Protein AF-A0A6J4KJ31-F1 (afdb_monomer_lite)

pLDDT: mean 91.77, std 4.49, range [70.25, 98.19]

Organism: NCBI:txid1672391

Secondary structure (DSSP, 8-state):
-PPP-TT---------TT------TTS---------SS--------------TT-HHHHHHHHHHHHHTPPP-STT----TT-HHHHH-PPPPPPHHHHHHHTSS---

Foldseek 3Di:
DDDDQPPHDDDDDDDDPPDDDDDDPPDDDDDDDDPDDPDDDDDDDDDDDDQPLVPVVVLVQLVCCQQQVDWRPDPVDPDDPVSCCNVPHDRDDADPVRCCSSNVDDPD

InterPro domains:
  IPR008775 Phytanoyl-CoA dioxygenase-like [PF05721] (5-42)

Structure (mmCIF, N/CA/C/O backbone):
data_AF-A0A6J4KJ31-F1
#
_entry.id   AF-A0A6J4KJ31-F1
#
loop_
_atom_site.group_PDB
_atom_site.id
_atom_site.type_symbol
_atom_site.label_atom_id
_atom_site.label_alt_id
_atom_site.label_comp_id
_atom_site.label_asym_id
_atom_site.label_entity_id
_atom_site.label_seq_id
_atom_site.pdbx_PDB_ins_code
_atom_site.Cartn_x
_atom_site.Cartn_y
_atom_site.Cartn_z
_atom_site.occupancy
_atom_site.B_iso_or_equiv
_atom_site.auth_seq_id
_atom_site.auth_comp_id
_atom_site.auth_asym_id
_atom_site.auth_atom_id
_atom_site.pdbx_PDB_model_num
ATOM 1 N N . MET A 1 1 ? 16.800 -16.411 -11.918 1.00 70.25 1 MET A N 1
ATOM 2 C CA . MET A 1 1 ? 16.146 -16.872 -13.160 1.00 70.25 1 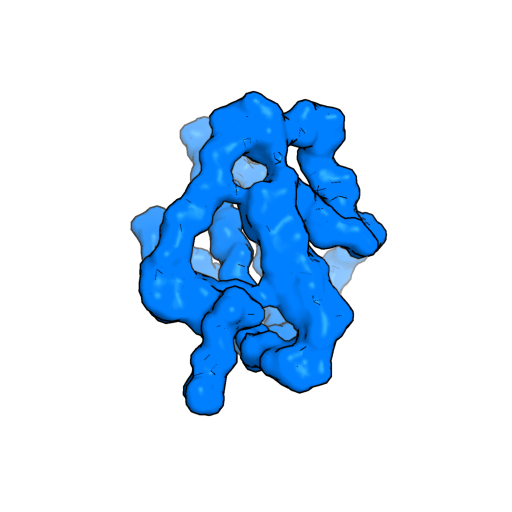MET A CA 1
ATOM 3 C C . MET A 1 1 ? 15.374 -15.689 -13.718 1.00 70.25 1 MET A C 1
ATOM 5 O O . MET A 1 1 ? 14.684 -15.045 -12.939 1.00 70.25 1 MET A O 1
ATOM 9 N N . ALA A 1 2 ? 15.570 -15.338 -14.988 1.00 80.25 2 ALA A N 1
ATOM 10 C CA . ALA A 1 2 ? 14.791 -14.291 -15.649 1.00 80.25 2 ALA A CA 1
ATOM 11 C C . ALA A 1 2 ? 13.657 -14.949 -16.453 1.00 80.25 2 ALA A C 1
ATOM 13 O O . ALA A 1 2 ? 13.878 -16.049 -16.965 1.00 80.25 2 ALA A O 1
ATOM 14 N N . PRO A 1 3 ? 12.468 -14.332 -16.544 1.00 88.19 3 PRO A N 1
ATOM 15 C CA . PRO A 1 3 ? 11.404 -14.843 -17.401 1.00 88.19 3 PRO A CA 1
ATOM 16 C C . PRO A 1 3 ? 11.812 -14.751 -18.879 1.00 88.19 3 PRO A C 1
ATOM 18 O O . PRO A 1 3 ? 12.501 -13.805 -19.272 1.00 88.19 3 PRO A O 1
ATOM 21 N N . ASP A 1 4 ? 11.376 -15.712 -19.696 1.00 91.81 4 ASP A N 1
ATOM 22 C CA . ASP A 1 4 ? 11.452 -15.585 -21.153 1.00 91.81 4 ASP A CA 1
ATOM 23 C C . ASP A 1 4 ? 10.428 -14.541 -21.610 1.00 91.81 4 ASP A C 1
ATOM 25 O O . ASP A 1 4 ? 9.247 -14.618 -21.277 1.00 91.81 4 ASP A O 1
ATOM 29 N N . THR A 1 5 ? 10.906 -13.536 -22.335 1.00 92.19 5 THR A N 1
ATOM 30 C CA . THR A 1 5 ? 10.102 -12.405 -22.821 1.00 92.19 5 THR A CA 1
ATOM 31 C C . THR A 1 5 ? 10.016 -12.380 -24.346 1.00 92.19 5 THR A C 1
ATOM 33 O O . THR A 1 5 ? 9.525 -11.412 -24.924 1.00 92.19 5 THR A O 1
ATOM 36 N N . THR A 1 6 ? 10.469 -13.444 -25.018 1.00 95.44 6 THR A N 1
ATOM 37 C CA . THR A 1 6 ? 10.410 -13.569 -26.476 1.00 95.44 6 THR A CA 1
ATOM 38 C C . THR A 1 6 ? 8.969 -13.424 -26.967 1.00 95.44 6 THR A C 1
ATOM 40 O O . THR A 1 6 ? 8.073 -14.127 -26.511 1.00 95.44 6 THR A O 1
ATOM 43 N N . GLY A 1 7 ? 8.740 -12.501 -27.905 1.00 95.00 7 GLY A N 1
ATOM 44 C CA . GLY A 1 7 ? 7.411 -12.238 -28.469 1.00 95.00 7 GLY A CA 1
ATOM 45 C C . GLY A 1 7 ? 6.519 -11.306 -27.641 1.00 95.00 7 GLY A C 1
ATOM 46 O O . GLY A 1 7 ? 5.408 -11.017 -28.076 1.00 95.00 7 GLY A O 1
ATOM 47 N N . PHE A 1 8 ? 6.993 -10.796 -26.499 1.00 92.81 8 PHE A N 1
ATOM 48 C CA . PHE A 1 8 ? 6.274 -9.807 -25.694 1.00 92.81 8 PHE A CA 1
ATOM 49 C C . PHE A 1 8 ? 6.881 -8.409 -25.843 1.00 92.81 8 PHE A C 1
ATOM 51 O O . PHE A 1 8 ? 8.100 -8.232 -25.821 1.00 92.81 8 PHE A O 1
ATOM 58 N N . GLU A 1 9 ? 6.022 -7.395 -25.945 1.00 93.75 9 GLU A N 1
ATOM 59 C CA . GLU A 1 9 ? 6.440 -5.997 -25.863 1.00 93.75 9 GLU A CA 1
ATOM 60 C C . GLU A 1 9 ? 6.594 -5.579 -24.396 1.00 93.75 9 GLU A C 1
ATOM 62 O O . GLU A 1 9 ? 5.676 -5.726 -23.587 1.00 93.75 9 GLU A O 1
ATOM 67 N N . ILE A 1 10 ? 7.761 -5.034 -24.046 1.00 93.06 10 ILE A N 1
ATOM 68 C CA . ILE A 1 10 ? 8.024 -4.510 -22.704 1.00 93.06 10 ILE A CA 1
ATOM 69 C C . ILE A 1 10 ? 7.862 -2.993 -22.727 1.00 93.06 10 ILE A C 1
ATOM 71 O O . ILE A 1 10 ? 8.758 -2.270 -23.168 1.00 93.06 10 ILE A O 1
ATOM 75 N N . VAL A 1 11 ? 6.754 -2.514 -22.170 1.00 94.06 11 VAL A N 1
ATOM 76 C CA . VAL A 1 11 ? 6.482 -1.082 -22.019 1.00 94.06 11 VAL A CA 1
ATOM 77 C C . VAL A 1 11 ? 7.084 -0.572 -20.708 1.00 94.06 11 VAL A C 1
ATOM 79 O O . VAL A 1 11 ? 6.912 -1.172 -19.646 1.00 94.06 11 VAL A O 1
ATOM 82 N N . LYS A 1 12 ? 7.817 0.544 -20.774 1.00 92.31 12 LYS A N 1
ATOM 83 C CA . LYS A 1 12 ? 8.299 1.261 -19.587 1.00 92.31 12 LYS A CA 1
ATOM 84 C C . LYS A 1 12 ? 7.316 2.374 -19.260 1.00 92.31 12 LYS A C 1
ATOM 86 O O . LYS A 1 12 ? 7.060 3.217 -20.111 1.00 92.31 12 LYS A O 1
ATOM 91 N N . ILE A 1 13 ? 6.810 2.372 -18.035 1.00 93.19 13 ILE A N 1
ATOM 92 C CA . ILE A 1 13 ? 5.920 3.421 -17.550 1.00 93.19 13 ILE A CA 1
ATOM 93 C C . ILE A 1 13 ? 6.762 4.449 -16.801 1.00 93.19 13 ILE A C 1
ATOM 95 O O . ILE A 1 13 ? 7.389 4.124 -15.789 1.00 93.19 13 ILE A O 1
ATOM 99 N N . GLU A 1 14 ? 6.823 5.660 -17.342 1.00 92.00 14 GLU A N 1
ATOM 100 C CA . GLU A 1 14 ? 7.399 6.818 -16.661 1.00 92.00 14 GLU A CA 1
ATOM 101 C C . GLU A 1 14 ? 6.361 7.396 -15.699 1.00 92.00 14 GLU A C 1
ATOM 103 O O . GLU A 1 14 ? 5.168 7.367 -15.989 1.00 92.00 14 GLU A O 1
ATOM 108 N N . MET A 1 15 ? 6.818 7.835 -14.528 1.00 93.44 15 MET A N 1
ATOM 109 C CA . MET A 1 15 ? 5.967 8.264 -13.421 1.00 93.44 15 MET A CA 1
ATOM 110 C C . MET A 1 15 ? 6.638 9.428 -12.700 1.00 93.44 15 MET A C 1
ATOM 112 O O . MET A 1 15 ? 7.840 9.355 -12.410 1.00 93.44 15 MET A O 1
ATOM 116 N N . ASP A 1 16 ? 5.849 10.429 -12.338 1.00 94.06 16 ASP A N 1
ATOM 117 C CA . ASP A 1 16 ? 6.242 11.527 -11.467 1.00 94.06 16 ASP A CA 1
ATOM 118 C C . ASP A 1 16 ? 5.686 11.345 -10.040 1.00 94.06 16 ASP A C 1
ATOM 120 O O . ASP A 1 16 ? 4.772 10.546 -9.800 1.00 94.06 16 ASP A O 1
ATOM 124 N N . PRO A 1 17 ? 6.247 12.041 -9.030 1.00 94.56 17 PRO A N 1
ATOM 125 C CA . PRO A 1 17 ? 5.717 11.992 -7.673 1.00 94.56 17 PRO A CA 1
ATOM 126 C C . PRO A 1 17 ? 4.237 12.395 -7.626 1.00 94.56 17 PRO A C 1
ATOM 128 O O . PRO A 1 17 ? 3.885 13.525 -7.954 1.00 94.56 17 PRO A O 1
ATOM 131 N N . GLY A 1 18 ? 3.389 11.477 -7.158 1.00 94.69 18 GLY A N 1
ATOM 132 C CA . GLY A 1 18 ? 1.938 11.670 -7.068 1.00 94.69 18 GLY A CA 1
ATOM 133 C C . GLY A 1 18 ? 1.138 10.936 -8.145 1.00 94.69 18 GLY A C 1
ATOM 134 O O . GLY A 1 18 ? -0.071 10.778 -7.976 1.00 94.69 18 GLY A O 1
ATOM 135 N N . ASP A 1 19 ? 1.790 10.425 -9.190 1.00 96.19 19 ASP A N 1
ATOM 136 C CA . ASP A 1 19 ? 1.120 9.609 -10.199 1.00 96.19 19 ASP A CA 1
ATOM 137 C C . ASP A 1 19 ? 0.688 8.250 -9.633 1.00 96.19 19 ASP A C 1
ATOM 139 O O . ASP A 1 19 ? 1.366 7.640 -8.798 1.00 96.19 19 ASP A O 1
ATOM 143 N N . LEU A 1 20 ? -0.433 7.734 -10.146 1.00 96.00 20 LEU A N 1
ATOM 144 C CA . LEU A 1 20 ? -0.962 6.421 -9.792 1.00 96.00 20 LEU A CA 1
ATOM 145 C C . LEU A 1 20 ? -0.882 5.468 -10.988 1.00 96.00 20 LEU A C 1
ATOM 147 O O . LEU A 1 20 ? -1.510 5.692 -12.020 1.00 96.00 20 LEU A O 1
ATOM 151 N N . LEU A 1 21 ? -0.160 4.361 -10.816 1.00 94.19 21 LEU A N 1
ATOM 152 C CA . LEU A 1 21 ? -0.136 3.263 -11.778 1.00 94.19 21 LEU A CA 1
ATOM 153 C C . LEU A 1 21 ? -1.109 2.171 -11.330 1.00 94.19 21 LEU A C 1
ATOM 155 O O . LEU A 1 21 ? -0.850 1.459 -10.361 1.00 94.19 21 LEU A O 1
ATOM 159 N N . ILE A 1 22 ? -2.215 2.026 -12.059 1.00 94.19 22 ILE A N 1
ATOM 160 C CA . ILE A 1 22 ? -3.199 0.956 -11.861 1.00 94.19 22 ILE A CA 1
ATOM 161 C C . ILE A 1 22 ? -3.054 -0.041 -13.005 1.00 94.19 22 ILE A C 1
ATOM 163 O O . ILE A 1 22 ? -3.047 0.340 -14.174 1.00 94.19 22 ILE A O 1
ATOM 167 N N . PHE A 1 23 ? -2.975 -1.325 -12.680 1.00 92.19 23 PHE A N 1
ATOM 168 C CA . PHE A 1 23 ? -2.927 -2.392 -13.670 1.00 92.19 23 PHE A CA 1
ATOM 169 C C . PHE A 1 23 ? -3.737 -3.601 -13.206 1.00 92.19 23 PHE A C 1
ATOM 171 O O . PHE A 1 23 ? -3.995 -3.792 -12.018 1.00 92.19 23 PHE A O 1
ATOM 178 N N . ASN A 1 24 ? -4.159 -4.419 -14.169 1.00 91.62 24 ASN A N 1
ATOM 179 C CA . ASN A 1 24 ? -4.851 -5.669 -13.888 1.00 91.62 24 ASN A CA 1
ATOM 180 C C . ASN A 1 24 ? -3.879 -6.675 -13.250 1.00 91.62 24 ASN A C 1
ATOM 182 O O . ASN A 1 24 ? -2.759 -6.828 -13.730 1.00 91.62 24 ASN A O 1
ATOM 186 N N . SER A 1 25 ? -4.310 -7.398 -12.215 1.00 89.31 25 SER A N 1
ATOM 187 C CA . SER A 1 25 ? -3.461 -8.350 -11.484 1.00 89.31 25 SER A CA 1
ATOM 188 C C . SER A 1 25 ? -2.897 -9.491 -12.342 1.00 89.31 25 SER A C 1
ATOM 190 O O . SER A 1 25 ? -1.876 -10.067 -11.977 1.00 89.31 25 SER A O 1
ATOM 192 N N . LEU A 1 26 ? -3.522 -9.802 -13.482 1.00 92.19 26 LEU A N 1
ATOM 193 C CA . LEU A 1 26 ? -3.062 -10.814 -14.438 1.00 92.19 26 LEU A CA 1
ATOM 194 C C . LEU A 1 26 ? -2.057 -10.272 -15.466 1.00 92.19 26 LEU A C 1
ATOM 196 O O . LEU A 1 26 ? -1.509 -11.048 -16.248 1.00 92.19 26 LEU A O 1
ATOM 200 N N . LEU A 1 27 ? -1.810 -8.958 -15.498 1.00 92.44 27 LEU A N 1
ATOM 201 C CA . LEU A 1 27 ? -0.814 -8.374 -16.390 1.00 92.44 27 LEU A CA 1
ATOM 202 C C . LEU A 1 27 ? 0.586 -8.813 -15.950 1.00 92.44 27 LEU A C 1
ATOM 204 O O . LEU A 1 27 ? 0.973 -8.599 -14.801 1.00 92.44 27 LEU A O 1
ATOM 208 N N . ALA A 1 28 ? 1.372 -9.380 -16.867 1.00 92.75 28 ALA A N 1
ATOM 209 C CA . ALA A 1 28 ? 2.775 -9.675 -16.604 1.00 92.75 28 ALA A CA 1
ATOM 210 C C . ALA A 1 28 ? 3.536 -8.366 -16.338 1.00 92.75 28 ALA A C 1
ATOM 212 O O . ALA A 1 28 ? 3.617 -7.493 -17.200 1.00 92.75 28 ALA A O 1
ATOM 213 N N . HIS A 1 29 ? 4.082 -8.226 -15.132 1.00 92.75 29 HIS A N 1
ATOM 214 C CA . HIS A 1 29 ? 4.774 -7.019 -14.695 1.00 92.75 29 HIS A CA 1
ATOM 215 C C . HIS A 1 29 ? 5.992 -7.371 -13.842 1.00 92.75 29 HIS A C 1
ATOM 217 O O . HIS A 1 29 ? 6.130 -8.479 -13.323 1.00 92.75 29 HIS A O 1
ATOM 223 N N . GLY A 1 30 ? 6.902 -6.413 -13.705 1.00 89.81 30 GLY A N 1
ATOM 224 C CA . GLY A 1 30 ? 8.099 -6.585 -12.900 1.00 89.81 30 GLY A CA 1
ATOM 225 C C . GLY A 1 30 ? 8.838 -5.275 -12.698 1.00 89.81 30 GLY A C 1
ATOM 226 O O . GLY A 1 30 ? 8.584 -4.276 -13.370 1.00 89.81 30 GLY A O 1
ATOM 227 N N . ILE A 1 31 ? 9.780 -5.291 -11.762 1.00 89.31 31 ILE A N 1
ATOM 228 C CA . ILE A 1 31 ? 10.628 -4.142 -11.460 1.00 89.31 31 ILE A CA 1
ATOM 229 C C . ILE A 1 31 ? 12.023 -4.355 -12.042 1.00 89.31 31 ILE A C 1
ATOM 231 O O . ILE A 1 31 ? 12.620 -5.423 -11.909 1.00 89.31 31 ILE A O 1
ATOM 235 N N . ARG A 1 32 ? 12.577 -3.317 -12.675 1.00 86.56 32 ARG A N 1
ATOM 236 C CA . ARG A 1 32 ? 14.000 -3.312 -13.036 1.00 86.56 32 ARG A CA 1
ATOM 237 C C . ARG A 1 32 ? 14.858 -3.040 -11.796 1.00 86.56 32 ARG A C 1
ATOM 239 O O . ARG A 1 32 ? 14.398 -2.307 -10.908 1.00 86.56 32 ARG A O 1
ATOM 246 N N . PRO A 1 33 ? 16.110 -3.534 -11.753 1.00 88.50 33 PRO A N 1
ATOM 247 C CA . PRO A 1 33 ? 17.076 -3.135 -10.735 1.00 88.50 33 PRO A CA 1
ATOM 248 C C . PRO A 1 33 ? 17.122 -1.613 -10.580 1.00 88.50 33 PRO A C 1
ATOM 250 O O . PRO A 1 33 ? 17.033 -0.876 -11.565 1.00 88.50 33 PRO A O 1
ATOM 253 N N . ASN A 1 34 ? 17.198 -1.136 -9.339 1.00 90.19 34 ASN A N 1
ATOM 254 C CA . ASN A 1 34 ? 17.410 0.282 -9.087 1.00 90.19 34 ASN A CA 1
ATOM 255 C C . ASN A 1 34 ? 18.902 0.587 -9.276 1.00 90.19 34 ASN A C 1
ATOM 257 O O . ASN A 1 34 ? 19.716 0.074 -8.518 1.00 90.19 34 ASN A O 1
ATOM 261 N N . LEU A 1 35 ? 19.241 1.390 -10.286 1.00 90.88 35 LEU A N 1
ATOM 262 C CA . LEU A 1 35 ? 20.618 1.812 -10.586 1.00 90.88 35 LEU A CA 1
ATOM 263 C C . LEU A 1 35 ? 20.866 3.285 -10.218 1.00 90.88 35 LEU A C 1
ATOM 265 O O . LEU A 1 35 ? 21.849 3.877 -10.647 1.00 90.88 35 LEU A O 1
ATOM 269 N N . SER A 1 36 ? 19.942 3.905 -9.481 1.00 90.19 36 SER A N 1
ATOM 270 C CA . SER A 1 36 ? 20.056 5.307 -9.081 1.00 90.19 36 SER A CA 1
ATOM 271 C C . SER A 1 36 ? 21.172 5.478 -8.049 1.00 90.19 36 SER A C 1
ATOM 273 O O . SER A 1 36 ? 21.136 4.827 -7.010 1.00 90.19 36 SER A O 1
ATOM 275 N N . GLU A 1 37 ? 22.120 6.382 -8.302 1.00 94.06 37 GLU A N 1
ATOM 276 C CA . GLU A 1 37 ? 23.192 6.700 -7.343 1.00 94.06 37 GLU A CA 1
ATOM 277 C C . GLU A 1 37 ? 22.725 7.705 -6.282 1.00 94.06 37 GLU A C 1
ATOM 279 O O . GLU A 1 37 ? 22.863 7.471 -5.087 1.00 94.06 37 GLU A O 1
ATOM 284 N N . ASN A 1 38 ? 22.114 8.809 -6.725 1.00 95.06 38 ASN A N 1
ATOM 285 C CA . ASN A 1 38 ? 21.768 9.958 -5.878 1.00 95.06 38 ASN A CA 1
ATOM 286 C C . ASN A 1 38 ? 20.270 10.310 -5.937 1.00 95.06 38 ASN A C 1
ATOM 288 O O . ASN A 1 38 ? 19.886 11.468 -5.778 1.00 95.06 38 ASN A O 1
ATOM 292 N N . ARG A 1 39 ? 19.406 9.327 -6.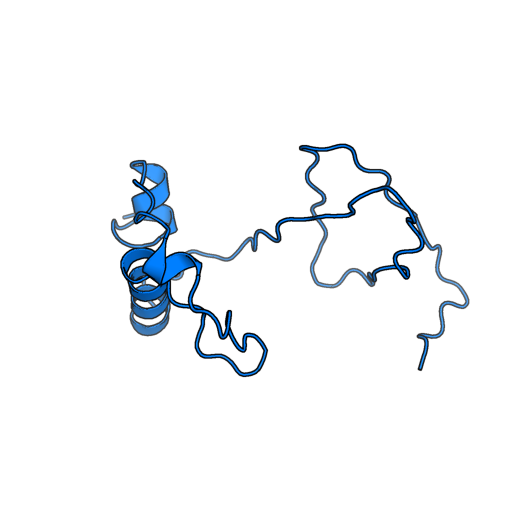229 1.00 90.81 39 ARG A N 1
ATOM 293 C CA . ARG A 1 39 ? 17.945 9.511 -6.296 1.00 90.81 39 ARG A CA 1
ATOM 294 C C . ARG A 1 39 ? 17.211 8.360 -5.623 1.00 90.81 39 ARG A C 1
ATOM 296 O O . ARG A 1 39 ? 17.604 7.201 -5.740 1.00 90.81 39 ARG A O 1
ATOM 303 N N . VAL A 1 40 ? 16.105 8.687 -4.961 1.00 90.38 40 VAL A N 1
ATOM 304 C CA . VAL A 1 40 ? 15.206 7.704 -4.351 1.00 90.38 40 VAL A CA 1
ATOM 305 C C . VAL A 1 40 ? 14.151 7.282 -5.368 1.00 90.38 40 VAL A C 1
ATOM 307 O O . VAL A 1 40 ? 13.548 8.122 -6.033 1.00 90.38 40 VAL A O 1
ATOM 310 N N . ARG A 1 41 ? 13.906 5.972 -5.456 1.00 90.50 41 ARG A N 1
ATOM 311 C CA . ARG A 1 41 ? 12.755 5.395 -6.156 1.00 90.50 41 ARG A CA 1
ATOM 312 C C . ARG A 1 41 ? 11.862 4.728 -5.120 1.00 90.50 41 ARG A C 1
ATOM 314 O O . ARG A 1 41 ? 12.210 3.666 -4.610 1.00 90.50 41 ARG A O 1
ATOM 321 N N . MET A 1 42 ? 10.745 5.371 -4.809 1.00 91.88 42 MET A N 1
ATOM 322 C CA . MET A 1 42 ? 9.791 4.925 -3.800 1.00 91.88 42 MET A CA 1
ATOM 323 C C . MET A 1 42 ? 8.399 4.859 -4.416 1.00 91.88 42 MET A C 1
ATOM 325 O O . MET A 1 42 ? 8.035 5.712 -5.219 1.00 91.88 42 MET A O 1
ATOM 329 N N . ALA A 1 43 ? 7.643 3.839 -4.033 1.00 93.06 43 ALA A N 1
ATOM 330 C CA . ALA A 1 43 ? 6.237 3.702 -4.361 1.00 93.06 43 ALA A CA 1
ATOM 331 C C . ALA A 1 43 ? 5.496 3.246 -3.105 1.00 93.06 43 ALA A C 1
ATOM 333 O O . ALA A 1 43 ? 6.040 2.473 -2.311 1.00 93.06 43 ALA A O 1
ATOM 334 N N . GLN A 1 44 ? 4.262 3.708 -2.948 1.00 93.81 44 GLN A N 1
ATOM 335 C CA . GLN A 1 44 ? 3.336 3.186 -1.957 1.00 93.81 44 GLN A CA 1
ATOM 336 C C . GLN A 1 44 ? 2.361 2.252 -2.668 1.00 93.81 44 GLN A C 1
ATOM 338 O O . GLN A 1 44 ? 1.673 2.657 -3.602 1.00 93.81 44 GLN A O 1
ATOM 343 N N . TYR A 1 45 ? 2.313 0.994 -2.236 1.00 91.19 45 TYR A N 1
ATOM 344 C CA . TYR A 1 45 ? 1.337 0.047 -2.760 1.00 91.19 45 TYR A CA 1
ATOM 345 C C . TYR A 1 45 ? -0.013 0.275 -2.084 1.00 91.19 45 TYR A C 1
ATOM 347 O O . TYR A 1 45 ? -0.108 0.248 -0.858 1.00 91.19 45 TYR A O 1
ATOM 355 N N . ILE A 1 46 ? -1.052 0.467 -2.894 1.00 90.69 46 ILE A N 1
ATOM 356 C CA . ILE A 1 46 ? -2.444 0.559 -2.451 1.00 90.69 46 ILE A CA 1
ATOM 357 C C . ILE A 1 46 ? -3.197 -0.585 -3.125 1.00 90.69 46 ILE A C 1
ATOM 359 O O . ILE A 1 46 ? -3.337 -0.604 -4.348 1.00 90.69 46 ILE A O 1
ATOM 363 N N . SER A 1 47 ? -3.654 -1.567 -2.348 1.00 80.88 47 SER A N 1
ATOM 364 C CA . SER A 1 47 ? -4.465 -2.658 -2.891 1.00 80.88 47 SER A CA 1
ATOM 365 C C . SER A 1 47 ? -5.917 -2.224 -3.048 1.00 80.88 47 SER A C 1
ATOM 367 O O . SER A 1 47 ? -6.524 -1.729 -2.100 1.00 80.88 47 SER A O 1
ATOM 369 N N . MET A 1 48 ? -6.493 -2.479 -4.222 1.00 84.56 48 MET A N 1
ATOM 370 C CA . MET A 1 48 ? -7.933 -2.377 -4.450 1.00 84.56 48 MET A CA 1
ATOM 371 C C . MET A 1 48 ? -8.559 -3.738 -4.165 1.00 84.56 48 MET A C 1
ATOM 373 O O . MET A 1 48 ? -8.401 -4.676 -4.944 1.00 84.56 48 MET A O 1
ATOM 377 N N . HIS A 1 49 ? -9.225 -3.854 -3.023 1.00 83.81 49 HIS A N 1
ATOM 378 C CA . HIS A 1 49 ? -9.860 -5.086 -2.575 1.00 83.81 49 HIS A CA 1
ATOM 379 C C . HIS A 1 49 ? -11.278 -4.773 -2.079 1.00 83.81 49 H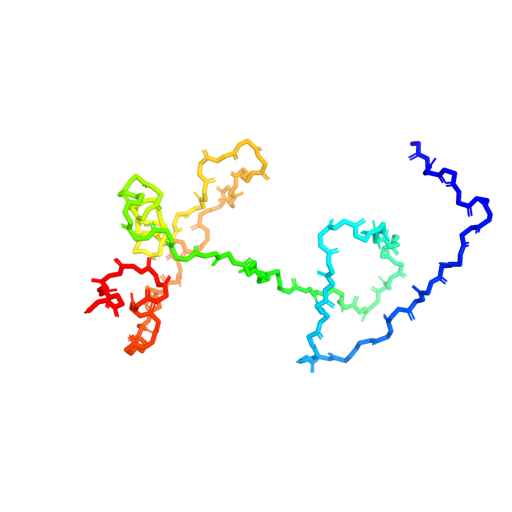IS A C 1
ATOM 381 O O . HIS A 1 49 ? -11.472 -3.703 -1.491 1.00 83.81 49 HIS A O 1
ATOM 387 N N . PRO A 1 50 ? -12.277 -5.643 -2.328 1.00 87.56 50 PRO A N 1
ATOM 388 C CA . PRO A 1 50 ? -13.605 -5.483 -1.746 1.00 87.56 50 PRO A CA 1
ATOM 389 C C . PRO A 1 50 ? -13.542 -5.371 -0.217 1.00 87.56 50 PRO A C 1
ATOM 391 O O . PRO A 1 50 ? -12.645 -5.915 0.418 1.00 87.56 50 PRO A O 1
ATOM 394 N N . ALA A 1 51 ? -14.506 -4.675 0.388 1.00 86.75 51 ALA A N 1
ATOM 395 C CA . ALA A 1 51 ? -14.509 -4.474 1.837 1.00 86.75 51 ALA A CA 1
ATOM 396 C C . ALA A 1 51 ? -14.718 -5.779 2.632 1.00 86.75 51 ALA A C 1
ATOM 398 O O . ALA A 1 51 ? -14.259 -5.864 3.766 1.00 86.75 51 ALA A O 1
ATOM 399 N N . GLU A 1 52 ? -15.397 -6.780 2.057 1.00 90.69 52 GLU A N 1
ATOM 400 C CA . GLU A 1 52 ? -15.728 -8.060 2.710 1.00 90.69 52 GLU A CA 1
ATOM 401 C C . GLU A 1 52 ? -16.260 -7.885 4.148 1.00 90.69 52 GLU A C 1
ATOM 403 O O . GLU A 1 52 ? -15.713 -8.429 5.101 1.00 90.69 52 GLU A O 1
ATOM 408 N N . GLU A 1 53 ? -17.316 -7.081 4.335 1.00 91.00 53 GLU A N 1
ATOM 409 C CA . GLU A 1 53 ? -17.834 -6.742 5.677 1.00 91.00 53 GLU A CA 1
ATOM 410 C C . GLU A 1 53 ? -18.247 -7.956 6.517 1.00 91.00 53 GLU A C 1
ATOM 412 O O . GLU A 1 53 ? -18.066 -7.947 7.738 1.00 91.00 53 GLU A O 1
ATOM 417 N N . ASP A 1 54 ? -18.779 -8.985 5.853 1.00 93.56 54 ASP A N 1
ATOM 418 C CA . ASP A 1 54 ? -19.235 -10.223 6.485 1.00 93.56 54 ASP A CA 1
ATOM 419 C C . ASP A 1 54 ? -18.052 -11.137 6.893 1.00 93.56 54 ASP A C 1
ATOM 421 O O . ASP A 1 54 ? -18.238 -12.093 7.645 1.00 93.56 54 ASP A O 1
ATOM 425 N N . ASN A 1 55 ? -16.823 -10.842 6.443 1.00 94.8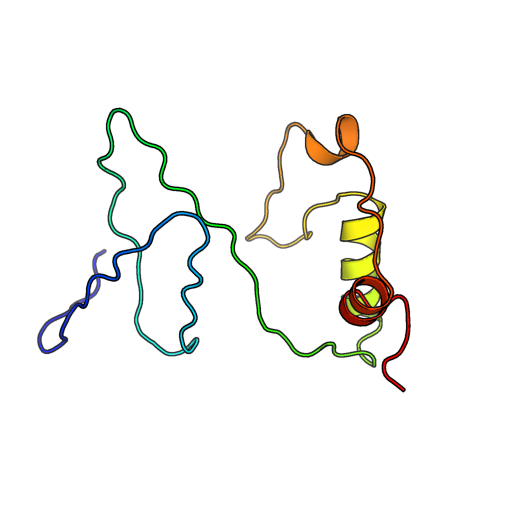1 55 ASN A N 1
ATOM 426 C CA . ASN A 1 55 ? -15.599 -11.524 6.867 1.00 94.81 55 ASN A CA 1
ATOM 427 C C . ASN A 1 55 ? -15.057 -10.876 8.153 1.00 94.81 55 ASN A C 1
ATOM 429 O O . ASN A 1 55 ? -14.153 -10.035 8.136 1.00 94.81 55 ASN A O 1
ATOM 433 N N . GLU A 1 56 ? -15.655 -11.239 9.288 1.00 95.06 56 GLU A N 1
ATOM 434 C CA . GLU A 1 56 ? -15.346 -10.623 10.584 1.00 95.06 56 GLU A CA 1
ATOM 435 C C . GLU A 1 56 ? -13.885 -10.810 11.016 1.00 95.06 56 GLU A C 1
ATOM 437 O O . GLU A 1 56 ? -13.318 -9.910 11.637 1.00 95.06 56 GLU A O 1
ATOM 442 N N . GLU A 1 57 ? -13.265 -11.939 10.659 1.00 93.69 57 GLU A N 1
ATOM 443 C CA . GLU A 1 57 ? -11.868 -12.234 10.983 1.00 93.69 57 GLU A CA 1
ATOM 444 C C . GLU A 1 57 ? -10.923 -11.259 10.272 1.00 93.69 57 GLU A C 1
ATOM 446 O O . GLU A 1 57 ? -10.141 -10.562 10.924 1.00 93.69 57 GLU A O 1
ATOM 451 N N . GLU A 1 58 ? -11.022 -11.141 8.943 1.00 91.38 58 GLU A N 1
ATOM 452 C CA . GLU A 1 58 ? -10.171 -10.207 8.203 1.00 91.38 58 GLU A CA 1
ATOM 453 C C . GLU A 1 58 ? -10.470 -8.749 8.557 1.00 91.38 58 GLU A C 1
ATOM 455 O O . GLU A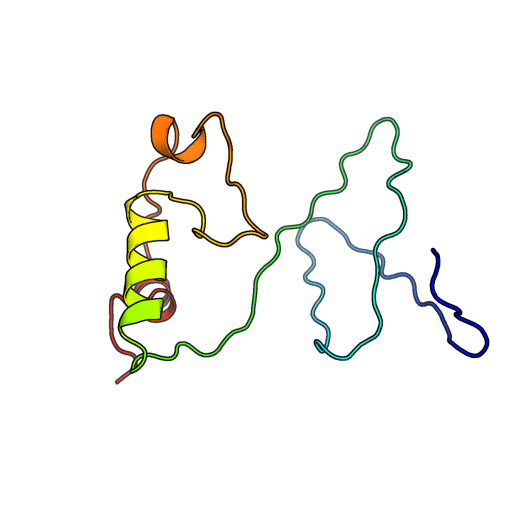 1 58 ? -9.546 -7.933 8.651 1.00 91.38 58 GLU A O 1
ATOM 460 N N . ARG A 1 59 ? -11.741 -8.411 8.812 1.00 93.44 59 ARG A N 1
ATOM 461 C CA . ARG A 1 59 ? -12.124 -7.077 9.286 1.00 93.44 59 ARG A CA 1
ATOM 462 C C . ARG A 1 59 ? -11.449 -6.747 10.616 1.00 93.44 59 ARG A C 1
ATOM 464 O O . ARG A 1 59 ? -10.870 -5.668 10.741 1.00 93.44 59 ARG A O 1
ATOM 471 N N . GLY A 1 60 ? -11.476 -7.674 11.575 1.00 94.31 60 GLY A N 1
ATOM 472 C CA . GLY A 1 60 ? -10.797 -7.537 12.864 1.00 94.31 60 GLY A CA 1
ATOM 473 C C . GLY A 1 60 ? -9.295 -7.312 12.698 1.00 94.31 60 GLY A C 1
ATOM 474 O O . GLY A 1 60 ? -8.760 -6.342 13.228 1.00 94.31 60 GLY A O 1
ATOM 475 N N . VAL A 1 61 ? -8.636 -8.119 11.859 1.00 92.12 61 VAL A N 1
ATOM 476 C CA . VAL A 1 61 ? -7.198 -7.975 11.571 1.00 92.12 61 VAL A CA 1
ATOM 477 C C . VAL A 1 61 ? -6.861 -6.594 10.999 1.00 92.12 61 VAL A C 1
ATOM 479 O O . VAL A 1 61 ? -5.869 -5.992 11.413 1.00 92.12 61 VAL A O 1
ATOM 482 N N . ARG A 1 62 ? -7.667 -6.060 10.070 1.00 91.81 62 ARG A N 1
ATOM 483 C CA . ARG A 1 62 ? -7.449 -4.711 9.513 1.00 91.81 62 ARG A CA 1
ATOM 484 C C . ARG A 1 62 ? -7.593 -3.625 10.578 1.00 91.81 62 ARG A C 1
ATOM 486 O O . ARG A 1 62 ? -6.749 -2.733 10.653 1.00 91.81 62 ARG A O 1
ATOM 493 N N . ILE A 1 63 ? -8.634 -3.712 11.408 1.00 95.12 63 ILE A N 1
ATOM 494 C CA . ILE A 1 63 ? -8.884 -2.753 12.493 1.00 95.12 63 ILE A CA 1
ATOM 495 C C . ILE A 1 63 ? -7.745 -2.780 13.517 1.00 95.12 63 ILE A C 1
ATOM 497 O O . ILE A 1 63 ? -7.259 -1.721 13.912 1.00 95.12 63 ILE A O 1
ATOM 501 N N . ASP A 1 64 ? -7.301 -3.969 13.919 1.00 94.69 64 ASP A N 1
ATOM 502 C CA . ASP A 1 64 ? -6.205 -4.144 14.872 1.00 94.69 64 ASP A CA 1
ATOM 503 C C . ASP A 1 64 ? -4.887 -3.612 14.302 1.00 94.69 64 ASP A C 1
ATOM 505 O O . ASP A 1 64 ? -4.177 -2.870 14.977 1.00 94.69 64 ASP A O 1
ATOM 509 N N . SER A 1 65 ? -4.596 -3.903 13.030 1.00 93.12 65 SER A N 1
ATOM 510 C CA . SER A 1 65 ? -3.413 -3.387 12.334 1.00 93.12 65 SER A CA 1
ATOM 511 C C . SER A 1 65 ? -3.365 -1.856 12.345 1.00 93.12 65 SER A C 1
ATOM 513 O O . SER A 1 65 ? -2.334 -1.288 12.700 1.00 93.12 65 SER A O 1
ATOM 515 N N . TRP A 1 66 ? -4.481 -1.181 12.048 1.00 94.88 66 TRP A N 1
ATOM 516 C CA . TRP A 1 66 ? -4.568 0.283 12.112 1.00 94.88 66 TRP A CA 1
ATOM 517 C C . TRP A 1 66 ? -4.436 0.822 13.544 1.00 94.88 66 TRP A C 1
ATOM 519 O O . TRP A 1 66 ? -3.614 1.703 13.800 1.00 94.88 66 TRP A O 1
ATOM 529 N N . ARG A 1 67 ? -5.223 0.294 14.490 1.00 96.12 67 ARG A N 1
ATOM 530 C CA . ARG A 1 67 ? -5.274 0.789 15.876 1.00 96.12 67 ARG A CA 1
ATOM 531 C C . ARG A 1 67 ? -3.933 0.614 16.590 1.00 96.12 67 ARG A C 1
ATOM 533 O O . ARG A 1 67 ? -3.462 1.507 17.301 1.00 96.12 67 ARG A O 1
ATOM 540 N N . ASP A 1 68 ? -3.291 -0.526 16.369 1.00 95.00 68 ASP A N 1
ATOM 541 C CA . ASP A 1 68 ? -2.084 -0.921 17.088 1.00 95.00 68 ASP A CA 1
ATOM 542 C C . ASP A 1 68 ? -0.806 -0.649 16.268 1.00 95.00 68 ASP A C 1
ATOM 544 O O . ASP A 1 68 ? 0.293 -0.841 16.784 1.00 95.00 68 ASP A O 1
ATOM 548 N N . ARG A 1 69 ? -0.932 -0.131 15.028 1.00 94.38 69 ARG A N 1
ATOM 549 C CA . ARG A 1 69 ? 0.164 0.067 14.048 1.00 94.38 69 ARG A CA 1
ATOM 550 C C . ARG A 1 69 ? 1.004 -1.202 13.870 1.00 94.38 69 ARG A C 1
ATOM 552 O O . ARG A 1 69 ? 2.236 -1.185 13.876 1.00 94.38 69 ARG A O 1
ATOM 559 N N . GLU A 1 70 ? 0.312 -2.332 13.787 1.00 90.69 70 GLU A N 1
ATOM 560 C CA . GLU A 1 70 ? 0.913 -3.657 13.681 1.00 90.69 70 GLU A CA 1
ATOM 561 C C . GLU A 1 70 ? 0.953 -4.111 12.223 1.00 90.69 70 GLU A C 1
ATOM 563 O O . GLU A 1 70 ? -0.027 -3.978 11.486 1.00 90.69 70 GLU A O 1
ATOM 568 N N . ALA A 1 71 ? 2.076 -4.700 11.813 1.00 88.31 71 ALA A N 1
ATOM 569 C CA . ALA A 1 71 ? 2.182 -5.284 10.485 1.00 88.31 71 ALA A CA 1
ATOM 570 C C . ALA A 1 71 ? 1.299 -6.545 10.369 1.00 88.31 71 ALA A C 1
ATOM 572 O O . ALA A 1 71 ? 1.134 -7.285 11.344 1.00 88.31 71 ALA A O 1
ATOM 573 N N . PRO A 1 72 ? 0.765 -6.865 9.177 1.00 84.38 72 PRO A N 1
ATOM 574 C CA . PRO A 1 72 ? 0.044 -8.115 8.970 1.00 84.38 72 PRO A CA 1
ATOM 575 C C . PRO A 1 72 ? 0.904 -9.327 9.357 1.00 84.38 72 PRO A C 1
ATOM 577 O O . PRO A 1 72 ? 2.017 -9.483 8.860 1.00 84.38 72 PRO A O 1
ATOM 580 N N . LYS A 1 73 ? 0.375 -10.230 10.192 1.00 81.25 73 LYS A N 1
ATOM 581 C CA . LYS A 1 73 ? 1.070 -11.455 10.637 1.00 81.25 73 LYS A CA 1
ATOM 582 C C . LYS A 1 73 ? 1.054 -12.539 9.554 1.00 81.25 73 LYS A C 1
ATOM 584 O O . LYS A 1 73 ? 0.460 -13.601 9.717 1.00 81.25 73 LYS A O 1
ATOM 589 N N . ARG A 1 74 ? 1.674 -12.253 8.410 1.00 81.50 74 ARG A N 1
ATOM 590 C CA . ARG A 1 74 ? 1.773 -13.148 7.248 1.00 81.50 74 ARG A CA 1
ATOM 591 C C . ARG A 1 74 ? 3.248 -13.353 6.909 1.00 81.50 74 ARG A C 1
ATOM 593 O O . ARG A 1 74 ? 4.036 -12.425 7.025 1.00 81.50 74 ARG A O 1
ATOM 600 N N . ALA A 1 75 ? 3.624 -14.541 6.433 1.00 79.50 75 ALA A N 1
ATOM 601 C CA . ALA A 1 75 ? 5.029 -14.874 6.149 1.00 79.50 75 ALA A CA 1
ATOM 602 C C . ALA A 1 75 ? 5.720 -13.901 5.168 1.00 79.50 75 ALA A C 1
ATOM 604 O O . ALA A 1 75 ? 6.922 -13.679 5.259 1.00 79.50 75 ALA A O 1
ATOM 605 N N . ALA A 1 76 ? 4.956 -13.294 4.254 1.00 84.44 76 ALA A N 1
ATOM 606 C CA . ALA A 1 76 ? 5.454 -12.295 3.306 1.00 84.44 76 ALA A CA 1
ATOM 607 C C . ALA A 1 76 ? 5.715 -10.905 3.928 1.00 84.44 76 ALA A C 1
ATOM 609 O O . ALA A 1 76 ? 6.312 -10.052 3.276 1.00 84.44 76 ALA A O 1
ATOM 610 N N . PHE A 1 77 ? 5.278 -10.668 5.167 1.00 84.69 77 PHE A N 1
ATOM 611 C CA . PHE A 1 77 ? 5.339 -9.379 5.853 1.00 84.69 77 PHE A CA 1
ATOM 612 C C . PHE A 1 77 ? 6.008 -9.553 7.225 1.00 84.69 77 PHE A C 1
ATOM 614 O O . PHE A 1 77 ? 5.324 -9.657 8.240 1.00 84.69 77 PHE A O 1
ATOM 621 N N . PRO A 1 78 ? 7.352 -9.581 7.288 1.00 85.06 78 PRO A N 1
ATOM 622 C CA . PRO A 1 78 ? 8.078 -9.778 8.547 1.00 85.06 78 PRO A CA 1
ATOM 623 C C . PRO A 1 78 ? 7.954 -8.597 9.529 1.00 85.06 78 PRO A C 1
ATOM 625 O O . PRO A 1 78 ? 8.379 -8.718 10.675 1.00 85.06 78 PRO A O 1
ATOM 628 N N . GLY A 1 79 ? 7.382 -7.470 9.093 1.00 88.50 79 GLY A N 1
ATOM 629 C CA . GLY A 1 79 ? 7.290 -6.235 9.871 1.00 88.50 79 GLY A CA 1
ATOM 630 C C . GLY A 1 79 ? 8.618 -5.476 9.960 1.00 88.50 79 GLY A C 1
ATOM 631 O O . GLY A 1 79 ? 9.645 -5.906 9.432 1.00 88.50 79 GLY A O 1
ATOM 632 N N . ASP A 1 80 ? 8.589 -4.314 10.617 1.00 90.50 80 ASP A N 1
ATOM 633 C CA . ASP A 1 80 ? 9.805 -3.576 10.972 1.00 90.50 80 ASP A CA 1
ATOM 634 C C . ASP A 1 80 ? 10.341 -4.105 12.314 1.00 90.50 80 ASP A C 1
ATOM 636 O O . ASP A 1 80 ? 9.686 -3.891 13.338 1.00 90.50 80 ASP A O 1
ATOM 640 N N . PRO A 1 81 ? 11.533 -4.732 12.367 1.00 92.00 81 PRO A N 1
ATOM 641 C CA . PRO A 1 81 ? 12.092 -5.266 13.612 1.00 92.00 81 PRO A CA 1
ATOM 642 C C . PRO A 1 81 ? 12.375 -4.191 14.673 1.00 92.00 81 PRO A C 1
ATOM 644 O O . PRO A 1 81 ? 12.570 -4.511 15.842 1.00 92.00 81 PRO A O 1
ATOM 647 N N . ARG A 1 82 ? 12.410 -2.909 14.292 1.00 95.00 82 ARG A N 1
ATOM 648 C CA . ARG A 1 82 ? 12.560 -1.785 15.230 1.00 95.00 82 ARG A CA 1
ATOM 649 C C . ARG A 1 82 ? 11.235 -1.419 15.904 1.00 95.00 82 ARG A C 1
ATOM 651 O O . ARG A 1 82 ? 11.241 -0.754 16.942 1.00 95.00 82 ARG A O 1
ATOM 658 N N . GLU A 1 83 ? 10.117 -1.840 15.312 1.00 93.00 83 GLU A N 1
ATOM 659 C CA . GLU A 1 83 ? 8.753 -1.405 15.631 1.00 93.00 83 GLU A CA 1
ATOM 660 C C . GLU A 1 83 ? 8.623 0.122 15.619 1.00 93.00 83 GLU A C 1
ATOM 662 O O . GLU A 1 83 ? 8.029 0.728 16.514 1.00 93.00 83 GLU A O 1
ATOM 667 N N . TRP A 1 84 ? 9.255 0.758 14.628 1.00 94.38 84 TRP A N 1
ATOM 668 C CA . TRP A 1 84 ? 9.389 2.208 14.600 1.00 94.38 84 TRP A CA 1
ATOM 669 C C . TRP A 1 84 ? 8.028 2.906 14.592 1.00 94.38 84 TRP A C 1
ATOM 671 O O . TRP A 1 84 ? 7.817 3.828 15.374 1.00 94.38 84 TRP A O 1
ATOM 681 N N . GLU A 1 85 ? 7.096 2.441 13.760 1.00 92.00 85 GLU A N 1
ATOM 682 C CA . GLU A 1 85 ? 5.764 3.038 13.641 1.00 92.00 85 GLU A CA 1
ATOM 683 C C . GLU A 1 85 ? 4.987 2.970 14.962 1.00 92.00 85 GLU A C 1
ATOM 685 O O . GLU A 1 85 ? 4.505 3.990 15.439 1.00 92.00 85 GLU A O 1
ATOM 690 N N . LYS A 1 86 ? 4.969 1.821 15.646 1.00 92.19 86 LYS A N 1
ATOM 691 C CA . LYS A 1 86 ? 4.300 1.696 16.953 1.00 92.19 86 LYS A CA 1
ATOM 692 C C . LYS A 1 86 ? 4.858 2.633 18.019 1.00 92.19 86 LYS A C 1
ATOM 694 O O . LYS A 1 86 ? 4.110 3.129 18.854 1.00 92.19 86 LYS A O 1
ATOM 699 N N . LYS A 1 87 ? 6.181 2.815 18.031 1.00 94.69 87 LYS A N 1
ATOM 700 C CA . LYS A 1 87 ? 6.889 3.572 19.076 1.00 94.69 87 LYS A CA 1
ATOM 701 C C . LYS A 1 87 ? 6.893 5.076 18.825 1.00 94.69 87 LYS A C 1
ATOM 703 O O . LYS A 1 87 ? 7.072 5.829 19.775 1.00 94.69 87 LYS A O 1
ATOM 708 N N . ASN A 1 88 ? 6.743 5.500 17.570 1.00 96.06 88 ASN A N 1
ATOM 709 C CA . ASN A 1 88 ? 6.990 6.886 17.171 1.00 96.06 88 ASN A CA 1
ATOM 710 C C . ASN A 1 88 ? 5.840 7.530 16.385 1.00 96.06 88 ASN A C 1
ATOM 712 O O . ASN A 1 88 ? 5.871 8.743 16.203 1.00 96.06 88 ASN A O 1
ATOM 716 N N . ALA A 1 89 ? 4.860 6.763 15.899 1.00 94.19 89 ALA A N 1
ATOM 717 C CA . ALA A 1 89 ? 3.733 7.288 15.137 1.00 94.19 89 ALA A CA 1
ATOM 718 C C . ALA A 1 89 ? 2.425 7.267 15.940 1.00 94.19 89 ALA A C 1
ATOM 720 O O . ALA A 1 89 ? 2.145 6.375 16.751 1.00 94.19 89 ALA A O 1
ATOM 721 N N . GLU A 1 90 ? 1.591 8.260 15.661 1.00 96.25 90 GLU A N 1
ATOM 722 C CA . GLU A 1 90 ? 0.230 8.346 16.175 1.00 96.25 90 GLU A CA 1
ATOM 723 C C . GLU A 1 90 ? -0.718 7.483 15.335 1.00 96.25 90 GLU A C 1
ATOM 725 O O . GLU A 1 90 ? -0.453 7.181 14.169 1.00 96.25 90 GLU A O 1
ATOM 730 N N . VAL A 1 91 ? -1.828 7.051 15.938 1.00 96.38 91 VAL A N 1
ATOM 731 C CA . VAL A 1 91 ? -2.880 6.347 15.195 1.00 96.38 91 VAL A CA 1
ATOM 732 C C . VAL A 1 91 ? -3.508 7.331 14.214 1.00 96.38 91 VAL A C 1
ATOM 734 O O . VAL A 1 91 ? -3.921 8.416 14.613 1.00 96.38 91 VAL A O 1
ATOM 737 N N . ALA A 1 92 ? -3.602 6.950 12.940 1.00 95.25 92 ALA A N 1
ATOM 738 C CA . ALA A 1 92 ? -4.170 7.819 11.918 1.00 95.25 92 ALA A CA 1
ATOM 739 C C . ALA A 1 92 ? -5.643 8.148 12.217 1.00 95.25 92 ALA A C 1
ATOM 741 O O . ALA A 1 92 ? -6.466 7.241 12.361 1.00 95.25 92 ALA A O 1
ATOM 742 N N . GLU A 1 93 ? -5.990 9.435 12.251 1.00 97.62 93 GLU A N 1
ATOM 743 C CA . GLU A 1 93 ? -7.379 9.875 12.369 1.00 97.62 93 GLU A CA 1
ATOM 744 C C . GLU A 1 93 ? -8.152 9.574 11.081 1.00 97.62 93 GLU A C 1
ATOM 746 O O . GLU A 1 93 ? -7.751 9.950 9.976 1.00 97.62 93 GLU A O 1
ATOM 751 N N . LEU A 1 94 ? -9.282 8.883 11.216 1.00 97.75 94 LEU A N 1
ATOM 752 C CA . LEU A 1 94 ? -10.069 8.450 10.069 1.00 97.75 94 LEU A CA 1
ATOM 753 C C . LEU A 1 94 ? -11.197 9.430 9.764 1.00 97.75 94 LEU A C 1
ATOM 755 O O . LEU A 1 94 ? -12.027 9.755 10.618 1.00 97.75 94 LEU A O 1
ATOM 759 N N . THR A 1 95 ? -11.285 9.811 8.492 1.00 98.19 95 THR A N 1
ATOM 760 C CA . THR A 1 95 ? -12.475 10.457 7.929 1.00 98.19 95 THR A CA 1
ATOM 761 C C . THR A 1 95 ? -13.673 9.495 7.965 1.00 98.19 95 THR A C 1
ATOM 763 O O . THR A 1 95 ? -13.479 8.283 8.095 1.00 98.19 95 THR A O 1
ATOM 766 N N . PRO A 1 96 ? -14.918 9.977 7.783 1.00 98.00 96 PRO A N 1
ATOM 767 C CA . PRO A 1 96 ? -16.082 9.091 7.675 1.00 98.00 96 PRO A CA 1
ATOM 768 C C . PRO A 1 96 ? -15.910 7.996 6.610 1.00 98.00 96 PRO A C 1
ATOM 770 O O . PRO A 1 96 ? -16.207 6.830 6.851 1.00 98.00 96 PRO A O 1
ATOM 773 N N . LEU A 1 97 ? -15.338 8.342 5.451 1.00 95.56 97 LEU A N 1
ATOM 774 C CA . LEU A 1 97 ? -15.020 7.361 4.412 1.00 95.56 97 LEU A CA 1
ATOM 775 C C . LEU A 1 97 ? -13.930 6.377 4.868 1.00 95.56 97 LEU A C 1
ATOM 777 O O . LEU A 1 97 ? -14.055 5.179 4.633 1.00 95.56 97 LEU A O 1
ATOM 781 N N . GLY A 1 98 ? -12.887 6.860 5.550 1.00 95.00 98 GLY A N 1
ATOM 782 C CA . GLY A 1 98 ? -11.819 6.015 6.092 1.00 95.00 98 GLY A CA 1
ATOM 783 C C . GLY A 1 98 ? -12.332 4.973 7.088 1.00 95.00 98 GLY A C 1
ATOM 784 O O . GLY A 1 98 ? -11.907 3.822 7.039 1.00 95.00 98 GLY A O 1
ATOM 785 N N . LYS A 1 99 ? -13.304 5.336 7.934 1.00 96.69 99 LYS A N 1
ATOM 786 C CA . LYS A 1 99 ? -13.945 4.400 8.871 1.00 96.69 99 LYS A CA 1
ATOM 787 C C . LYS A 1 99 ? -14.690 3.277 8.150 1.00 96.69 99 LYS A C 1
ATOM 789 O O . LYS A 1 99 ? -14.551 2.119 8.544 1.00 96.69 99 LYS A O 1
ATOM 794 N N . LYS A 1 100 ? -15.422 3.596 7.077 1.00 94.81 100 LYS 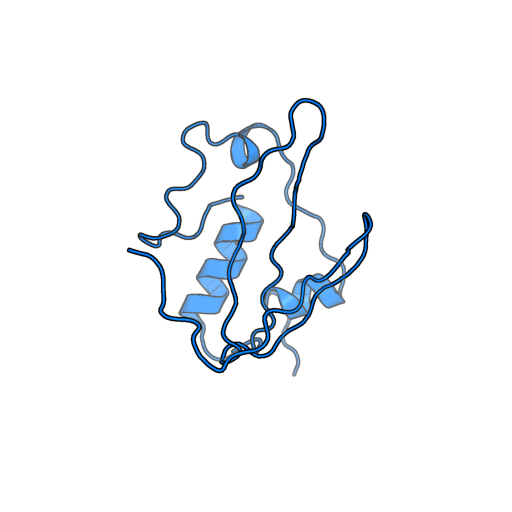A N 1
ATOM 795 C CA . LYS A 1 100 ? -16.108 2.594 6.244 1.00 94.81 100 LYS A CA 1
ATOM 796 C C . LYS A 1 100 ? -15.136 1.700 5.476 1.00 94.81 100 LYS A C 1
ATOM 798 O O . LYS A 1 100 ? -15.305 0.486 5.453 1.00 94.81 100 LYS A O 1
ATOM 803 N N . LEU A 1 101 ? -14.090 2.282 4.886 1.00 93.12 101 LEU A N 1
ATOM 804 C CA . LEU A 1 101 ? -13.054 1.526 4.172 1.00 93.12 101 LEU A CA 1
ATOM 805 C C . LEU A 1 101 ? -12.287 0.575 5.101 1.00 93.12 101 LEU A C 1
ATOM 807 O O . LEU A 1 101 ? -11.981 -0.544 4.700 1.00 93.12 101 LEU A O 1
ATOM 811 N N . LEU A 1 102 ? -12.005 0.993 6.339 1.00 93.88 102 LEU A N 1
ATOM 812 C CA . LEU A 1 102 ? -11.353 0.141 7.335 1.00 93.88 102 LEU A CA 1
ATOM 813 C C . LEU A 1 102 ? -12.283 -0.968 7.863 1.00 93.88 102 LEU A C 1
ATOM 815 O O . LEU A 1 102 ? -11.815 -2.054 8.207 1.00 93.88 102 LEU A O 1
ATOM 819 N N . GLY A 1 103 ? -13.593 -0.702 7.914 1.00 94.88 103 GLY A N 1
ATOM 820 C CA . GLY A 1 103 ? -14.611 -1.607 8.457 1.00 94.88 103 GLY A CA 1
ATOM 821 C C . GLY A 1 103 ? -15.022 -1.307 9.905 1.00 94.88 103 GLY A C 1
ATOM 822 O O . GLY A 1 103 ? -15.564 -2.184 10.577 1.00 94.88 103 GLY A O 1
ATOM 823 N N . LEU A 1 104 ? -14.761 -0.088 10.395 1.00 96.00 104 LEU A N 1
ATOM 824 C CA . LEU A 1 104 ? -15.289 0.406 11.677 1.00 96.00 104 LEU A CA 1
ATOM 825 C C . LEU A 1 104 ? -16.774 0.770 11.588 1.00 96.00 104 LEU A C 1
ATOM 827 O O . LEU A 1 104 ? -17.500 0.659 12.571 1.00 96.00 104 LEU A O 1
ATOM 831 N N . GLU A 1 105 ? -17.208 1.226 10.416 1.00 96.00 105 GLU A N 1
ATOM 832 C CA . GLU A 1 105 ? -18.598 1.547 10.107 1.00 96.00 105 GLU A CA 1
ATOM 833 C C . GLU A 1 105 ? -19.055 0.679 8.932 1.00 96.00 105 GLU A C 1
ATOM 835 O O . GLU A 1 105 ? -18.281 0.438 8.004 1.00 96.00 105 GLU A O 1
ATOM 840 N N . SER A 1 106 ? -20.304 0.211 8.973 1.00 93.81 106 SER A N 1
ATOM 841 C CA . SER A 1 106 ? -20.873 -0.580 7.880 1.00 93.81 106 SER A CA 1
ATOM 842 C C . SER A 1 106 ? -21.134 0.285 6.643 1.00 93.81 106 SER A C 1
ATOM 844 O O . SER A 1 106 ? -21.363 1.500 6.738 1.00 93.81 106 SER A O 1
ATOM 846 N N . TRP A 1 107 ? -21.116 -0.340 5.464 1.00 90.75 107 TRP A N 1
ATOM 847 C CA . TRP A 1 107 ? -21.606 0.300 4.243 1.00 90.75 107 TRP A CA 1
ATOM 848 C C . TRP A 1 107 ? -23.130 0.242 4.108 1.00 90.75 107 TRP A C 1
ATOM 850 O O . TRP A 1 107 ? -23.667 0.978 3.276 1.00 90.75 107 TRP A O 1
ATOM 860 N N . ARG A 1 108 ? -23.801 -0.599 4.907 1.00 88.06 108 ARG A N 1
ATOM 861 C CA . ARG A 1 108 ? -25.260 -0.765 4.934 1.00 88.06 108 ARG A CA 1
ATOM 862 C C . ARG A 1 108 ? -25.965 0.356 5.697 1.00 88.06 108 ARG A C 1
ATOM 864 O O . ARG A 1 108 ? -25.364 0.918 6.640 1.00 88.06 108 ARG A O 1
#

Sequence (108 aa):
MAPDTTGFEIVKIEMDPGDLLIFNSLLAHGIRPNLSENRVRMAQYISMHPAEEDNEEERGVRIDSWRDREAPKRAAFPGDPREWEKKNAEVAELTPLGKKLLGLESWR

Radius of gyration: 18.24 Å; chains: 1; bounding box: 48×29×48 Å